Protein AF-A0A926CJ93-F1 (afdb_monomer)

Foldseek 3Di:
DDDDDDDPDDCPVCQVVVVVVCCVVCVPDPDDRDDPVVVVVVLVVVVVVVVVVVVVVVVVVLVVVLVVLLVVLLVVCVVCLVVVLVCVVVPDDLVVVLVVSVVVVPVVLVVCLVCVLVVLLVVLVVCVVVPVPDPSDDVVVSVVVVVVSVVSNVVSSVVSSVVSVPPDSVVVVPPD

pLDDT: mean 77.68, std 11.33, range [43.81, 96.12]

Radius of gyration: 29.38 Å; Cα contacts (8 Å, |Δi|>4): 56; chains: 1; bounding box: 58×29×88 Å

Sequence (176 aa):
VSVLVRTSSPPEGLVGSVATTVKTLAPDTFAEVQLLKNGFRRKLENAQKGALAISVSGSIAHLLACLGIVGVVAYAVSQRTKEIGIRMALGAQSSDVLSVVLRQFSIPVIAGLLVGVGGAASLSQLLRGQLYGISNFDPTTYIAAIALFIVTVILAALLPARRALRIDPLRALRYE

Structure (mmCIF, N/CA/C/O backbone):
data_AF-A0A926CJ93-F1
#
_entry.id   AF-A0A926CJ93-F1
#
loop_
_atom_site.group_PDB
_atom_site.id
_atom_site.type_symbol
_atom_site.label_atom_id
_atom_site.label_alt_id
_atom_site.label_comp_id
_atom_site.label_asym_id
_atom_site.label_entity_id
_atom_site.label_seq_id
_atom_site.pdbx_PDB_ins_code
_atom_site.Cartn_x
_atom_site.Cartn_y
_atom_site.Cartn_z
_atom_site.occupancy
_atom_site.B_iso_or_equiv
_atom_site.auth_seq_id
_atom_site.auth_comp_id
_atom_site.auth_asym_id
_atom_site.auth_atom_id
_atom_site.pdbx_PDB_model_num
ATOM 1 N N . VAL A 1 1 ? 15.287 11.083 -37.326 1.00 63.19 1 VAL A N 1
ATOM 2 C CA . VAL A 1 1 ? 15.125 9.865 -38.156 1.00 63.19 1 VAL A CA 1
ATOM 3 C C . VAL A 1 1 ? 15.928 8.753 -37.508 1.00 63.19 1 VAL A C 1
ATOM 5 O O . VAL A 1 1 ? 17.089 8.985 -37.204 1.00 63.19 1 VAL A O 1
ATOM 8 N N . SER A 1 2 ? 15.326 7.598 -37.227 1.00 69.75 2 SER A N 1
ATOM 9 C CA . SER A 1 2 ? 16.037 6.435 -36.681 1.00 69.75 2 SER A CA 1
ATOM 10 C C . SER A 1 2 ? 16.261 5.408 -37.786 1.00 69.75 2 SER A C 1
ATOM 12 O O . SER A 1 2 ? 15.291 4.934 -38.374 1.00 69.75 2 SER A O 1
ATOM 14 N N . VAL A 1 3 ? 17.516 5.054 -38.054 1.00 75.88 3 VAL A N 1
ATOM 15 C CA . VAL A 1 3 ? 17.881 4.029 -39.040 1.00 75.88 3 VAL A CA 1
ATOM 16 C C . VAL A 1 3 ? 18.411 2.813 -38.286 1.00 75.88 3 VAL A C 1
ATOM 18 O O . VAL A 1 3 ? 19.364 2.931 -37.518 1.00 75.88 3 VAL A O 1
ATOM 21 N N . LEU A 1 4 ? 17.782 1.649 -38.472 1.00 81.25 4 LEU A N 1
ATOM 22 C CA . LEU A 1 4 ? 18.291 0.382 -37.944 1.00 81.25 4 LEU A CA 1
ATOM 23 C C . LEU A 1 4 ? 19.162 -0.296 -39.001 1.00 81.25 4 LEU A C 1
ATOM 25 O O . LEU A 1 4 ? 18.708 -0.539 -40.116 1.00 81.25 4 LEU A O 1
ATOM 29 N N . VAL A 1 5 ? 20.388 -0.655 -38.625 1.00 79.25 5 VAL A N 1
ATOM 30 C CA . VAL A 1 5 ? 21.323 -1.390 -39.486 1.00 79.25 5 VAL A CA 1
ATOM 31 C C . VAL A 1 5 ? 21.579 -2.762 -38.869 1.00 79.25 5 VAL A C 1
ATOM 33 O O . VAL A 1 5 ? 21.977 -2.862 -37.708 1.00 79.25 5 VAL A O 1
ATOM 36 N N . ARG A 1 6 ? 21.327 -3.829 -39.633 1.00 81.19 6 ARG A N 1
ATOM 37 C CA . ARG A 1 6 ? 21.594 -5.215 -39.224 1.00 81.19 6 ARG A CA 1
ATOM 38 C C . ARG A 1 6 ? 22.935 -5.659 -39.799 1.00 81.19 6 ARG A C 1
ATOM 40 O O . ARG A 1 6 ? 23.147 -5.533 -40.999 1.00 81.19 6 ARG A O 1
ATOM 47 N N . THR A 1 7 ? 23.812 -6.203 -38.961 1.00 81.12 7 THR A N 1
ATOM 48 C CA . THR A 1 7 ? 25.138 -6.688 -39.370 1.00 81.12 7 THR A CA 1
ATOM 49 C C . THR A 1 7 ? 25.244 -8.194 -39.138 1.00 81.12 7 THR A C 1
ATOM 51 O O . THR A 1 7 ? 24.679 -8.721 -38.180 1.00 81.12 7 THR A O 1
ATOM 54 N N . SER A 1 8 ? 25.954 -8.895 -40.020 1.00 75.38 8 SER A N 1
ATOM 55 C CA . SER A 1 8 ? 26.309 -10.316 -39.869 1.00 75.38 8 SER A CA 1
ATOM 56 C C . SER A 1 8 ? 27.577 -10.527 -39.027 1.00 75.38 8 SER A C 1
ATOM 58 O O . SER A 1 8 ? 27.796 -11.623 -38.522 1.00 75.38 8 SER A O 1
ATOM 60 N N . SER A 1 9 ? 28.386 -9.478 -38.849 1.00 74.88 9 SER A N 1
ATOM 61 C CA . SER A 1 9 ? 29.645 -9.475 -38.086 1.00 74.88 9 SER A CA 1
ATOM 62 C C . SER A 1 9 ? 29.482 -8.789 -36.718 1.00 74.88 9 SER A C 1
ATOM 64 O O . SER A 1 9 ? 28.517 -8.029 -36.547 1.00 74.88 9 SER A O 1
ATOM 66 N N . PRO A 1 10 ? 30.413 -8.999 -35.756 1.00 75.31 10 PRO A N 1
ATOM 67 C CA . PRO A 1 10 ? 30.352 -8.396 -34.427 1.00 75.31 10 PRO A CA 1
ATOM 68 C C . PRO A 1 10 ? 30.170 -6.868 -34.506 1.00 75.31 10 PRO A C 1
ATOM 70 O O . PRO A 1 10 ? 31.038 -6.168 -35.034 1.00 75.31 10 PRO A O 1
ATOM 73 N N . PRO A 1 11 ? 29.049 -6.327 -34.001 1.00 70.62 11 PRO A N 1
ATOM 74 C CA . PRO A 1 11 ? 28.686 -4.921 -34.187 1.00 70.62 11 PRO A CA 1
ATOM 75 C C . PRO A 1 11 ? 29.602 -3.944 -33.435 1.00 70.62 11 PRO A C 1
ATOM 77 O O . PRO A 1 11 ? 29.609 -2.755 -33.740 1.00 70.62 11 PRO A O 1
ATOM 80 N N . GLU A 1 12 ? 30.393 -4.432 -32.476 1.00 76.00 12 GLU A N 1
ATOM 81 C CA . GLU A 1 12 ? 31.296 -3.641 -31.629 1.00 76.00 12 GLU A CA 1
ATOM 82 C C . GLU A 1 12 ? 32.413 -2.955 -32.434 1.00 76.00 12 GLU A C 1
ATOM 84 O O . GLU A 1 12 ? 32.728 -1.798 -32.170 1.00 76.00 12 GLU A O 1
ATOM 89 N N . GLY A 1 13 ? 32.948 -3.618 -33.467 1.00 73.44 13 GLY A N 1
ATOM 90 C CA . GLY A 1 13 ? 33.971 -3.044 -34.354 1.00 73.44 13 GLY A CA 1
ATOM 91 C C . GLY A 1 13 ? 33.413 -2.151 -35.470 1.00 73.44 13 GLY A C 1
ATOM 92 O O . GLY A 1 13 ? 34.163 -1.429 -36.120 1.00 73.44 13 GLY A O 1
ATOM 93 N N . LEU A 1 14 ? 32.096 -2.178 -35.699 1.00 73.69 14 LEU A N 1
ATOM 94 C CA . LEU A 1 14 ? 31.451 -1.504 -36.832 1.00 73.69 14 LEU A CA 1
ATOM 95 C C . LEU A 1 14 ? 30.914 -0.109 -36.484 1.00 73.69 14 LEU A C 1
ATOM 97 O O . LEU A 1 14 ? 30.670 0.686 -37.389 1.00 73.69 14 LEU A O 1
ATOM 101 N N . VAL A 1 15 ? 30.787 0.228 -35.194 1.00 74.69 15 VAL A N 1
ATOM 102 C CA . VAL A 1 15 ? 30.289 1.540 -34.731 1.00 74.69 15 VAL A CA 1
ATOM 103 C C . VAL A 1 15 ? 31.110 2.692 -35.312 1.00 74.69 15 VAL A C 1
ATOM 105 O O . VAL A 1 15 ? 30.539 3.649 -35.831 1.00 74.69 15 VAL A O 1
ATOM 108 N N . GLY A 1 16 ? 32.443 2.586 -35.273 1.00 73.69 16 GLY A N 1
ATOM 109 C CA . GLY A 1 16 ? 33.342 3.626 -35.783 1.00 73.69 16 GLY A CA 1
ATOM 110 C C . GLY A 1 16 ? 33.258 3.807 -37.303 1.00 73.69 16 GLY A C 1
ATOM 111 O O . GLY A 1 16 ? 33.262 4.938 -37.786 1.00 73.69 16 GLY A O 1
ATOM 112 N N . SER A 1 17 ? 33.116 2.706 -38.051 1.00 72.88 17 SER A N 1
ATOM 113 C CA . SER A 1 17 ? 32.994 2.712 -39.518 1.00 72.88 17 SER A CA 1
ATOM 114 C C . SER A 1 17 ? 31.635 3.253 -39.988 1.00 72.88 17 SER A C 1
ATOM 116 O O . SER A 1 17 ? 31.556 4.034 -40.938 1.00 72.88 17 SER A O 1
ATOM 118 N N . VAL A 1 18 ? 30.556 2.925 -39.272 1.00 76.94 18 VAL A N 1
ATOM 119 C CA . VAL A 1 18 ? 29.225 3.485 -39.543 1.00 76.94 18 VAL A CA 1
ATOM 120 C C . VAL A 1 18 ? 29.188 4.976 -39.200 1.00 76.94 18 VAL A C 1
ATOM 122 O O . VAL A 1 18 ? 28.704 5.766 -40.004 1.00 76.94 18 VAL A O 1
ATOM 125 N N . ALA A 1 19 ? 29.753 5.391 -38.060 1.00 76.56 19 ALA A N 1
ATOM 126 C CA . ALA A 1 19 ? 29.793 6.801 -37.661 1.00 76.56 19 ALA A CA 1
ATOM 127 C C . ALA A 1 19 ? 30.568 7.677 -38.660 1.00 76.56 19 ALA A C 1
ATOM 129 O O . ALA A 1 19 ? 30.133 8.781 -38.983 1.00 76.56 19 ALA A O 1
ATOM 130 N N . THR A 1 20 ? 31.685 7.173 -39.195 1.00 75.75 20 THR A N 1
ATOM 131 C CA . THR A 1 20 ? 32.454 7.873 -40.238 1.00 75.75 20 THR A CA 1
ATOM 132 C C . THR A 1 20 ? 31.689 7.966 -41.556 1.00 75.75 20 THR A C 1
ATOM 134 O O . THR A 1 20 ? 31.649 9.043 -42.140 1.00 75.75 20 THR A O 1
ATOM 137 N N . THR A 1 21 ? 31.010 6.896 -41.979 1.00 77.25 21 THR A N 1
ATOM 138 C CA . THR A 1 21 ? 30.187 6.890 -43.207 1.00 77.25 21 THR A CA 1
ATOM 139 C C . THR A 1 21 ? 28.978 7.826 -43.107 1.00 77.25 21 THR A C 1
ATOM 141 O O . THR A 1 21 ? 28.605 8.487 -44.072 1.00 77.25 21 THR A O 1
ATOM 144 N N . VAL A 1 22 ? 28.355 7.930 -41.931 1.00 77.44 22 VAL A N 1
ATOM 145 C CA . VAL A 1 22 ? 27.248 8.876 -41.727 1.00 77.44 22 VAL A CA 1
ATOM 146 C C . VAL A 1 22 ? 27.756 10.317 -41.733 1.00 77.44 22 VAL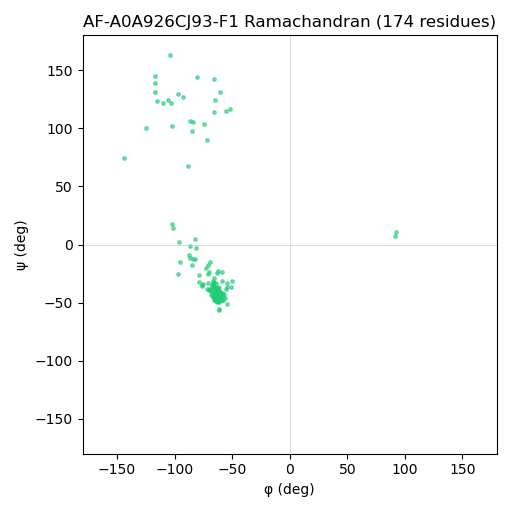 A C 1
ATOM 148 O O . VAL A 1 22 ? 27.112 11.185 -42.314 1.00 77.44 22 VAL A O 1
ATOM 151 N N . LYS A 1 23 ? 28.936 10.574 -41.157 1.00 77.06 23 LYS A N 1
ATOM 152 C CA . LYS A 1 23 ? 29.548 11.909 -41.152 1.00 77.06 23 LYS A CA 1
ATOM 153 C C . LYS A 1 23 ? 29.957 12.381 -42.552 1.00 77.06 23 LYS A C 1
ATOM 155 O O . LYS A 1 23 ? 29.909 13.579 -42.811 1.00 77.06 23 LYS A O 1
ATOM 160 N N . THR A 1 24 ? 30.336 11.471 -43.453 1.00 78.25 24 THR A N 1
ATOM 161 C CA . THR A 1 24 ? 30.633 11.816 -44.854 1.00 78.25 24 THR A CA 1
ATOM 162 C C . THR A 1 24 ? 29.374 12.066 -45.681 1.00 78.25 24 THR A C 1
ATOM 164 O O . THR A 1 24 ? 29.393 12.946 -46.535 1.00 78.25 24 THR A O 1
ATOM 167 N N . LEU A 1 25 ? 28.276 11.343 -45.425 1.00 78.50 25 LEU A N 1
ATOM 168 C CA . LEU A 1 25 ? 26.999 11.558 -46.120 1.00 78.50 25 LEU A CA 1
ATOM 169 C C . LEU A 1 25 ? 26.205 12.766 -45.593 1.00 78.50 25 LEU A C 1
ATOM 171 O O . LEU A 1 25 ? 25.475 13.387 -46.360 1.00 78.50 25 LEU A O 1
ATOM 175 N N . ALA A 1 26 ? 26.305 13.077 -44.298 1.00 74.56 26 ALA A N 1
ATOM 176 C CA . ALA A 1 26 ? 25.509 14.115 -43.642 1.00 74.56 26 ALA A CA 1
ATOM 177 C C . ALA A 1 26 ? 26.321 14.862 -42.559 1.00 74.56 26 ALA A C 1
ATOM 179 O O . ALA A 1 26 ? 26.097 14.657 -41.362 1.00 74.56 26 ALA A O 1
ATOM 180 N N . PRO A 1 27 ? 27.260 15.742 -42.954 1.00 73.81 27 PRO A N 1
ATOM 181 C CA . PRO A 1 27 ? 28.165 16.427 -42.026 1.00 73.81 27 PRO A CA 1
ATOM 182 C C . PRO A 1 27 ? 27.465 17.353 -41.014 1.00 73.81 27 PRO A C 1
ATOM 184 O O . PRO A 1 27 ? 27.996 17.543 -39.923 1.00 73.81 27 PRO A O 1
ATOM 187 N N . ASP A 1 28 ? 26.267 17.859 -41.327 1.00 74.94 28 ASP A N 1
ATOM 188 C CA . ASP A 1 28 ? 25.463 18.714 -40.432 1.00 74.94 28 ASP A CA 1
ATOM 189 C C . ASP A 1 28 ? 24.645 17.938 -39.381 1.00 74.94 28 ASP A C 1
ATOM 191 O O . ASP A 1 28 ? 23.961 18.534 -38.549 1.00 74.94 28 ASP A O 1
ATOM 195 N N . THR A 1 29 ? 24.675 16.600 -39.394 1.00 71.69 29 THR A N 1
ATOM 196 C CA . THR A 1 29 ? 23.846 15.786 -38.491 1.00 71.69 29 THR A CA 1
ATOM 197 C C . THR A 1 29 ? 24.675 15.163 -37.370 1.00 71.69 29 THR A C 1
ATOM 199 O O . THR A 1 29 ? 25.601 14.389 -37.612 1.00 71.69 29 THR A O 1
ATOM 202 N N . PHE A 1 30 ? 24.289 15.418 -36.117 1.00 69.81 30 PHE A N 1
ATOM 203 C CA . PHE A 1 30 ? 24.827 14.705 -34.956 1.00 69.81 30 PHE A CA 1
ATOM 204 C C . PHE A 1 30 ? 24.287 13.268 -34.928 1.00 69.81 30 PHE A C 1
ATOM 206 O O . PHE A 1 30 ? 23.219 12.989 -34.384 1.00 69.81 30 PHE A O 1
ATOM 213 N N . ALA A 1 31 ? 25.011 12.350 -35.567 1.00 66.06 31 ALA A N 1
ATOM 214 C CA . ALA A 1 31 ? 24.648 10.941 -35.614 1.00 66.06 31 ALA A CA 1
ATOM 215 C C . ALA A 1 31 ? 25.134 10.200 -34.362 1.00 66.06 31 ALA A C 1
ATOM 217 O O . ALA A 1 31 ? 26.316 9.890 -34.215 1.00 66.06 31 ALA A O 1
ATOM 218 N N . GLU A 1 32 ? 24.205 9.879 -33.465 1.00 70.06 32 GLU A N 1
ATOM 219 C CA . GLU A 1 32 ? 24.485 9.030 -32.312 1.00 70.06 32 GLU A CA 1
ATOM 220 C C . GLU A 1 32 ? 24.357 7.549 -32.704 1.00 70.06 32 GLU A C 1
ATOM 222 O O . GLU A 1 32 ? 23.263 6.984 -32.774 1.00 70.06 32 GLU A O 1
ATOM 227 N N . VAL A 1 33 ? 25.489 6.905 -32.998 1.00 72.88 33 VAL A N 1
ATOM 228 C CA . VAL A 1 33 ? 25.525 5.478 -33.345 1.00 72.88 33 VAL A CA 1
ATOM 229 C C . VAL A 1 33 ? 25.629 4.657 -32.064 1.00 72.88 33 VAL A C 1
ATOM 231 O O . VAL A 1 33 ? 26.684 4.590 -31.435 1.00 72.88 33 VAL A O 1
ATOM 234 N N . 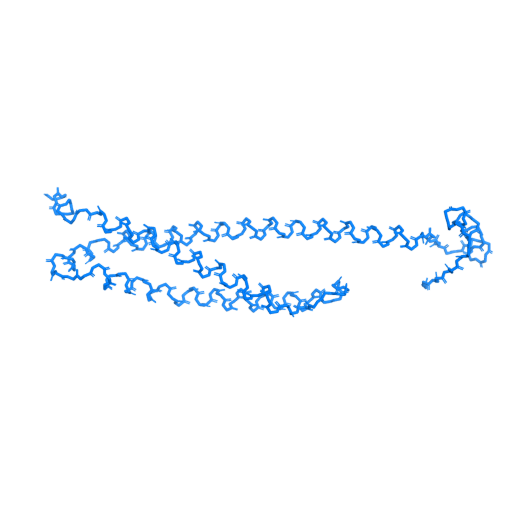GLN A 1 34 ? 24.536 4.004 -31.670 1.00 73.25 34 GLN A N 1
ATOM 235 C CA . GLN A 1 34 ? 24.527 3.089 -30.529 1.00 73.25 34 GLN A CA 1
ATOM 236 C C . GLN A 1 34 ? 24.199 1.662 -30.956 1.00 73.25 34 GLN A C 1
ATOM 238 O O . GLN A 1 34 ? 23.276 1.423 -31.735 1.00 73.25 34 GLN A O 1
ATOM 243 N N . LEU A 1 35 ? 24.900 0.687 -30.369 1.00 79.50 35 LEU A N 1
ATOM 244 C CA . LEU A 1 35 ? 24.471 -0.704 -30.461 1.00 79.50 35 LEU A CA 1
ATOM 245 C C . LEU A 1 35 ? 23.085 -0.848 -29.836 1.00 79.50 35 LEU A C 1
ATOM 247 O O . LEU A 1 35 ? 22.878 -0.473 -28.678 1.00 79.50 35 LEU A O 1
ATOM 251 N N . LEU A 1 36 ? 22.176 -1.503 -30.560 1.00 77.44 36 LEU A N 1
ATOM 252 C CA . LEU A 1 36 ? 20.830 -1.797 -30.066 1.00 77.44 36 LEU A CA 1
ATOM 253 C C . LEU A 1 36 ? 20.873 -2.536 -28.715 1.00 77.44 36 LEU A C 1
ATOM 255 O O . LEU A 1 36 ? 20.090 -2.236 -27.819 1.00 77.44 36 LEU A O 1
ATOM 259 N N . LYS A 1 37 ? 21.861 -3.429 -28.532 1.00 77.06 37 LYS A N 1
ATOM 260 C CA . LYS A 1 37 ? 22.139 -4.147 -27.274 1.00 77.06 37 LYS A CA 1
ATOM 261 C C . LYS A 1 37 ? 22.427 -3.198 -26.102 1.00 77.06 37 LYS A C 1
ATOM 263 O O . LYS A 1 37 ? 21.907 -3.412 -25.012 1.00 77.06 37 LYS A O 1
ATOM 268 N N . ASN A 1 38 ? 23.201 -2.132 -26.321 1.00 74.31 38 ASN A N 1
ATOM 269 C CA . ASN A 1 38 ? 23.555 -1.160 -25.279 1.00 74.31 38 ASN A CA 1
ATOM 270 C C . ASN A 1 38 ? 22.396 -0.205 -24.968 1.00 74.31 38 ASN A C 1
ATOM 272 O O . ASN A 1 38 ? 22.214 0.169 -23.810 1.00 74.31 38 ASN A O 1
ATOM 276 N N . GLY A 1 39 ? 21.606 0.171 -25.978 1.00 71.38 39 GLY A N 1
ATOM 277 C CA . GLY A 1 39 ? 20.387 0.962 -25.788 1.00 71.38 39 GLY A CA 1
ATOM 278 C C . GLY A 1 39 ? 19.309 0.180 -25.032 1.00 71.38 39 GLY A C 1
ATOM 279 O O . GLY A 1 39 ? 18.717 0.692 -24.085 1.00 71.38 39 GLY A O 1
ATOM 280 N N . PHE A 1 40 ? 19.104 -1.091 -25.390 1.00 74.56 40 PHE A N 1
ATOM 281 C CA . PHE A 1 40 ? 18.156 -1.977 -24.714 1.00 74.56 40 PHE A CA 1
ATOM 282 C C . PHE A 1 40 ? 18.576 -2.271 -23.270 1.00 74.56 40 PHE A C 1
ATOM 284 O O . PHE A 1 40 ? 17.766 -2.137 -22.356 1.00 74.56 40 PHE A O 1
ATOM 291 N N . ARG A 1 41 ? 19.860 -2.576 -23.039 1.00 76.25 41 ARG A N 1
ATOM 292 C CA . ARG A 1 41 ? 20.400 -2.811 -21.694 1.00 76.25 41 ARG A CA 1
ATOM 293 C C . ARG A 1 41 ? 20.273 -1.582 -20.789 1.00 76.25 41 ARG A C 1
ATOM 295 O O . ARG A 1 41 ? 19.807 -1.726 -19.667 1.00 76.25 41 ARG A O 1
ATOM 302 N N . ARG A 1 42 ? 20.575 -0.373 -21.284 1.00 75.94 42 ARG A N 1
ATOM 303 C CA . ARG A 1 42 ? 20.360 0.878 -20.527 1.00 75.94 42 ARG A CA 1
ATOM 304 C C . ARG A 1 42 ? 18.890 1.116 -20.188 1.00 75.94 42 ARG A C 1
ATOM 306 O O . ARG A 1 42 ? 18.584 1.528 -19.073 1.00 75.94 42 ARG A O 1
ATOM 313 N N . LYS A 1 43 ? 17.973 0.835 -21.120 1.00 72.25 43 LYS A N 1
ATOM 314 C CA . LYS A 1 43 ? 16.530 0.923 -20.851 1.00 72.25 43 LYS A CA 1
ATOM 315 C C . LYS A 1 43 ? 16.088 -0.075 -19.779 1.00 72.25 43 LYS A C 1
ATOM 317 O O . LYS A 1 43 ? 15.343 0.319 -18.887 1.00 72.25 43 LYS A O 1
ATOM 322 N N . LEU A 1 44 ? 16.583 -1.315 -19.815 1.00 78.00 44 LEU A N 1
ATOM 323 C CA . LEU A 1 44 ? 16.308 -2.309 -18.771 1.00 78.00 44 LEU A CA 1
ATOM 324 C C . LEU A 1 44 ? 16.876 -1.901 -17.408 1.00 78.00 44 LEU A C 1
ATOM 326 O O . LEU A 1 44 ? 16.159 -1.962 -16.416 1.00 78.00 44 LEU A O 1
ATOM 330 N N . GLU A 1 45 ? 18.133 -1.457 -17.353 1.00 78.50 45 GLU A N 1
ATOM 331 C CA . GLU A 1 45 ? 18.781 -1.030 -16.106 1.00 78.50 45 GLU A CA 1
ATOM 332 C C . GLU A 1 45 ? 18.050 0.173 -15.481 1.00 78.50 45 GLU A C 1
ATOM 334 O O . GLU A 1 45 ? 17.820 0.204 -14.272 1.00 78.50 45 GLU A O 1
ATOM 339 N N . ASN A 1 46 ? 17.619 1.142 -16.295 1.00 79.88 46 ASN A N 1
ATOM 340 C CA . ASN A 1 46 ? 16.831 2.282 -15.822 1.00 79.88 46 ASN A CA 1
ATOM 341 C C . ASN A 1 46 ? 15.433 1.862 -15.348 1.00 79.88 46 ASN A C 1
ATOM 343 O O . ASN A 1 46 ? 14.980 2.336 -14.307 1.00 79.88 46 ASN A O 1
ATOM 347 N N . ALA A 1 47 ? 14.769 0.951 -16.066 1.00 79.69 47 ALA A N 1
ATOM 348 C CA . ALA A 1 47 ? 13.471 0.416 -15.662 1.00 79.69 47 ALA A CA 1
ATOM 349 C C . ALA A 1 47 ? 13.560 -0.355 -14.334 1.00 79.69 47 ALA A C 1
ATOM 351 O O . ALA A 1 47 ? 12.725 -0.153 -13.459 1.00 79.69 47 ALA A O 1
ATOM 352 N N . GLN A 1 48 ? 14.600 -1.172 -14.140 1.00 83.50 48 GLN A N 1
ATOM 353 C CA . GLN A 1 48 ? 14.846 -1.890 -12.884 1.00 83.50 48 GLN A CA 1
ATOM 354 C C . GLN A 1 48 ? 15.098 -0.935 -11.712 1.00 83.50 48 GLN A C 1
ATOM 356 O O . GLN A 1 48 ? 14.512 -1.107 -10.644 1.00 83.50 48 GLN A O 1
ATOM 361 N N . LYS A 1 49 ? 15.924 0.101 -11.908 1.00 85.00 49 LYS A N 1
ATOM 362 C CA . LYS A 1 49 ? 16.164 1.133 -10.884 1.00 85.00 49 LYS A CA 1
ATOM 363 C C . LYS A 1 49 ? 14.885 1.892 -10.534 1.00 85.00 49 LYS A C 1
ATOM 365 O O . LYS A 1 49 ? 14.611 2.107 -9.356 1.00 85.00 49 LYS A O 1
ATOM 370 N N . GLY A 1 50 ? 14.090 2.257 -11.541 1.00 85.88 50 GLY A N 1
ATOM 371 C CA . GLY A 1 50 ? 12.793 2.906 -11.346 1.00 85.88 50 GLY A CA 1
ATOM 372 C C . GLY A 1 50 ? 11.813 2.019 -10.577 1.00 85.88 50 GLY A C 1
ATOM 373 O O . GLY A 1 50 ? 11.215 2.467 -9.602 1.00 85.88 50 GLY A O 1
ATOM 374 N N . ALA A 1 51 ? 11.709 0.743 -10.954 1.00 85.75 51 ALA A N 1
ATOM 375 C CA . ALA A 1 51 ? 10.867 -0.232 -10.267 1.00 85.75 51 ALA A CA 1
ATOM 376 C C . ALA A 1 51 ? 11.282 -0.419 -8.799 1.00 85.75 51 ALA A C 1
ATOM 378 O O . ALA A 1 51 ? 10.419 -0.447 -7.923 1.00 85.75 51 ALA A O 1
ATOM 379 N N . LEU A 1 52 ? 12.587 -0.484 -8.512 1.00 91.06 52 LEU A N 1
ATOM 380 C CA . LEU A 1 52 ? 13.104 -0.570 -7.145 1.00 91.06 52 LEU A CA 1
ATOM 381 C C . LEU A 1 52 ? 12.718 0.668 -6.322 1.00 91.06 52 LEU A C 1
ATOM 383 O O . LEU A 1 52 ? 12.201 0.528 -5.217 1.00 91.06 52 LEU A O 1
ATOM 387 N N . ALA A 1 53 ? 12.927 1.870 -6.868 1.00 91.75 53 ALA A N 1
ATOM 388 C CA . ALA A 1 53 ? 12.595 3.119 -6.185 1.00 91.75 53 ALA A CA 1
ATOM 389 C C . ALA A 1 53 ? 11.096 3.201 -5.854 1.00 91.75 53 ALA A C 1
ATOM 391 O O . ALA A 1 53 ? 10.733 3.453 -4.707 1.00 91.75 53 ALA A O 1
ATOM 392 N N . ILE A 1 54 ? 10.229 2.899 -6.828 1.00 89.88 54 ILE A N 1
ATOM 393 C CA . ILE A 1 54 ? 8.771 2.879 -6.637 1.00 89.88 54 ILE A CA 1
ATOM 394 C C . ILE A 1 54 ? 8.370 1.820 -5.602 1.00 89.88 54 ILE A C 1
ATOM 396 O O . ILE A 1 54 ? 7.535 2.096 -4.743 1.00 89.88 54 ILE A O 1
ATOM 400 N N . SER A 1 55 ? 8.986 0.635 -5.634 1.00 90.50 55 SER A N 1
ATOM 401 C CA . SER A 1 55 ? 8.700 -0.448 -4.681 1.00 90.50 55 SER A CA 1
ATOM 402 C C . SER A 1 55 ? 9.067 -0.065 -3.247 1.00 90.50 55 SER A C 1
ATOM 404 O O . SER A 1 55 ? 8.284 -0.297 -2.323 1.00 90.50 55 SER A O 1
ATOM 406 N N . VAL A 1 56 ? 10.231 0.561 -3.046 1.00 95.81 56 VAL A N 1
ATOM 407 C CA . VAL A 1 56 ? 10.665 1.044 -1.727 1.00 95.81 56 VAL A CA 1
ATOM 408 C C . VAL A 1 56 ? 9.752 2.168 -1.241 1.00 95.81 56 VAL A C 1
ATOM 410 O O . VAL A 1 56 ? 9.262 2.105 -0.115 1.00 95.81 56 VAL A O 1
ATOM 413 N N . SER A 1 57 ? 9.454 3.160 -2.084 1.00 95.25 57 SER A N 1
ATOM 414 C CA . SER A 1 57 ? 8.544 4.255 -1.728 1.00 95.25 57 SER A CA 1
ATOM 415 C C . SER A 1 57 ? 7.139 3.756 -1.396 1.00 95.25 57 SER A C 1
ATOM 417 O O . SER A 1 57 ? 6.570 4.176 -0.392 1.00 95.25 57 SER A O 1
ATOM 419 N N . GLY A 1 58 ? 6.598 2.826 -2.187 1.00 92.19 58 GLY A N 1
ATOM 420 C CA . GLY A 1 58 ? 5.308 2.191 -1.923 1.00 92.19 58 GLY A CA 1
ATOM 421 C C . GLY A 1 58 ? 5.304 1.416 -0.606 1.00 92.19 58 GLY A C 1
ATOM 422 O O . GLY A 1 58 ? 4.361 1.535 0.171 1.00 92.19 58 GLY A O 1
ATOM 423 N N . SER A 1 59 ? 6.390 0.703 -0.297 1.00 93.25 59 SER A N 1
ATOM 424 C CA . SER A 1 59 ? 6.534 -0.011 0.978 1.00 93.25 59 SER A CA 1
ATOM 425 C C . SER A 1 59 ? 6.560 0.948 2.171 1.00 93.25 59 SER A C 1
ATOM 427 O O . SER A 1 59 ? 5.869 0.720 3.161 1.00 93.25 59 SER A O 1
ATOM 429 N N . ILE A 1 60 ? 7.307 2.052 2.074 1.00 96.12 60 ILE A N 1
ATOM 430 C CA . ILE A 1 60 ? 7.353 3.089 3.117 1.00 96.12 60 ILE A CA 1
ATOM 431 C C . ILE A 1 60 ? 5.976 3.740 3.286 1.00 96.12 60 ILE A C 1
ATOM 433 O O . ILE A 1 60 ? 5.503 3.885 4.411 1.00 96.12 60 ILE A O 1
ATOM 437 N N . ALA A 1 61 ? 5.311 4.095 2.185 1.00 93.56 61 ALA A N 1
ATOM 438 C CA . ALA A 1 61 ? 3.967 4.665 2.215 1.00 93.56 61 ALA A CA 1
ATOM 439 C C . ALA A 1 61 ? 2.963 3.707 2.876 1.00 93.56 61 ALA A C 1
ATOM 441 O O . ALA A 1 61 ? 2.162 4.135 3.706 1.00 93.56 61 ALA A O 1
ATOM 442 N N . HIS A 1 62 ? 3.051 2.407 2.577 1.00 91.25 62 HIS A N 1
ATOM 443 C CA . HIS A 1 62 ? 2.220 1.380 3.206 1.00 91.25 62 HIS A CA 1
ATOM 444 C C . HIS A 1 62 ? 2.488 1.278 4.710 1.00 91.25 62 HIS A C 1
ATOM 446 O O . HIS A 1 62 ? 1.547 1.284 5.496 1.00 91.25 62 HIS A O 1
ATOM 452 N N . LEU A 1 63 ? 3.755 1.271 5.136 1.00 92.19 63 LEU A N 1
ATOM 453 C CA . LEU A 1 63 ? 4.122 1.276 6.558 1.00 92.19 63 LEU A CA 1
ATOM 454 C C . LEU A 1 63 ? 3.599 2.518 7.291 1.00 92.19 63 LEU A C 1
ATOM 456 O O . LEU A 1 63 ? 3.078 2.405 8.402 1.00 92.19 63 LEU A O 1
ATOM 460 N N . LEU A 1 64 ? 3.696 3.698 6.675 1.00 93.12 64 LEU A N 1
ATOM 461 C CA . LEU A 1 64 ? 3.139 4.929 7.236 1.00 93.12 64 LEU A CA 1
ATOM 462 C C . LEU A 1 64 ? 1.615 4.861 7.342 1.00 93.12 64 LEU A C 1
ATOM 464 O O . LEU A 1 64 ? 1.059 5.270 8.361 1.00 93.12 64 LEU A O 1
ATOM 468 N N . ALA A 1 65 ? 0.941 4.286 6.343 1.00 89.69 65 ALA A N 1
ATOM 469 C CA . ALA A 1 65 ? -0.491 4.030 6.412 1.00 89.69 65 ALA A CA 1
ATOM 470 C C . ALA A 1 65 ? -0.833 3.080 7.574 1.00 89.69 65 ALA A C 1
ATOM 472 O O . ALA A 1 65 ? -1.745 3.383 8.342 1.00 89.69 65 ALA A O 1
ATOM 473 N N . CYS A 1 66 ? -0.072 1.994 7.779 1.00 87.88 66 CYS A N 1
ATOM 474 C CA . CYS A 1 66 ? -0.240 1.098 8.932 1.00 87.88 66 CYS A CA 1
ATOM 475 C C . CYS A 1 66 ? -0.175 1.871 10.255 1.00 87.88 66 CYS A C 1
ATOM 477 O O . CYS A 1 66 ? -1.063 1.744 11.099 1.00 87.88 66 CYS A O 1
ATOM 479 N N . LEU A 1 67 ? 0.875 2.678 10.436 1.00 89.56 67 LEU A N 1
ATOM 480 C CA . LEU A 1 67 ? 1.094 3.456 11.655 1.00 89.56 67 LEU A CA 1
ATOM 481 C C . LEU A 1 67 ? -0.025 4.479 11.878 1.00 89.56 67 LEU A C 1
ATOM 483 O O . LEU A 1 67 ? -0.531 4.600 12.994 1.00 89.56 67 LEU A O 1
ATOM 487 N N . GLY A 1 68 ? -0.453 5.162 10.814 1.00 88.44 68 GLY A N 1
ATOM 488 C CA . GLY A 1 68 ? -1.569 6.102 10.852 1.00 88.44 68 GLY A CA 1
ATOM 489 C C . GLY A 1 68 ? -2.878 5.433 11.266 1.00 88.44 68 GLY A C 1
ATOM 490 O O . GLY A 1 68 ? -3.554 5.925 12.167 1.00 88.44 68 GLY A O 1
ATOM 491 N N . ILE A 1 69 ? -3.209 4.276 10.681 1.00 85.81 69 ILE A N 1
ATOM 492 C CA . ILE A 1 69 ? -4.422 3.520 11.030 1.00 85.81 69 ILE A CA 1
ATOM 493 C C . ILE A 1 69 ? -4.367 3.073 12.494 1.00 85.81 69 ILE A C 1
ATOM 495 O O . ILE A 1 69 ? -5.328 3.293 13.229 1.00 85.81 69 ILE A O 1
ATOM 499 N N . VAL A 1 70 ? -3.245 2.507 12.955 1.00 83.62 70 VAL A N 1
ATOM 500 C CA . VAL A 1 70 ? -3.086 2.113 14.367 1.00 83.62 70 VAL A CA 1
ATOM 501 C C . VAL A 1 70 ? -3.269 3.316 15.294 1.00 83.62 70 VAL A C 1
ATOM 503 O O . VAL A 1 70 ? -3.976 3.201 16.294 1.00 83.62 70 VAL A O 1
ATOM 506 N N . GLY A 1 71 ? -2.676 4.466 14.964 1.00 83.69 71 GLY A N 1
ATOM 507 C CA . GLY A 1 71 ? -2.792 5.694 15.751 1.00 83.69 71 GLY A CA 1
ATOM 508 C C . GLY A 1 71 ? -4.225 6.222 15.826 1.00 83.69 71 GLY A C 1
ATOM 509 O O . GLY A 1 71 ? -4.730 6.467 16.920 1.00 83.69 71 GLY A O 1
ATOM 510 N N . VAL A 1 72 ? -4.905 6.336 14.681 1.00 84.31 72 VAL A N 1
ATOM 511 C CA . VAL A 1 72 ? -6.292 6.823 14.599 1.00 84.31 72 VAL A CA 1
ATOM 512 C C . VAL A 1 72 ? -7.251 5.886 15.335 1.00 84.31 72 VAL A C 1
ATOM 514 O O . VAL A 1 72 ? -8.085 6.350 16.114 1.00 84.31 72 VAL A O 1
ATOM 517 N N . VAL A 1 73 ? -7.114 4.568 15.150 1.00 79.62 73 VAL A N 1
ATOM 518 C CA . VAL A 1 73 ? -7.963 3.588 15.841 1.00 79.62 73 VAL A CA 1
ATOM 519 C C . VAL A 1 73 ? -7.684 3.596 17.344 1.00 79.62 73 VAL A C 1
ATOM 521 O O . VAL A 1 73 ? -8.625 3.635 18.135 1.00 79.62 73 VAL A O 1
ATOM 524 N N . ALA A 1 74 ? -6.415 3.613 17.767 1.00 78.06 74 ALA A N 1
ATOM 525 C CA . ALA A 1 74 ? -6.060 3.674 19.185 1.00 78.06 74 ALA A CA 1
ATOM 526 C C . ALA A 1 74 ? -6.583 4.950 19.858 1.00 78.06 74 ALA A C 1
ATOM 528 O O . ALA A 1 74 ? -7.103 4.885 20.972 1.00 78.06 74 ALA A O 1
ATOM 529 N N . TYR A 1 75 ? -6.497 6.090 19.174 1.00 80.44 75 TYR A N 1
ATOM 530 C CA . TYR A 1 75 ? -7.018 7.359 19.667 1.00 80.44 75 TYR A CA 1
ATOM 531 C C . TYR A 1 75 ? -8.543 7.333 19.828 1.00 80.44 75 TYR A C 1
ATOM 533 O O . TYR A 1 75 ? -9.062 7.693 20.885 1.00 80.44 75 TYR A O 1
ATOM 541 N N . ALA A 1 76 ? -9.264 6.844 18.817 1.00 77.50 76 ALA A N 1
ATOM 542 C CA . ALA A 1 76 ? -10.721 6.748 18.861 1.00 77.50 76 ALA A CA 1
ATOM 543 C C . ALA A 1 76 ? -11.222 5.787 19.948 1.00 77.50 76 ALA A C 1
ATOM 545 O O . ALA A 1 76 ? -12.210 6.077 20.621 1.00 77.50 76 ALA A O 1
ATOM 546 N N . VAL A 1 77 ? -10.531 4.657 20.140 1.00 73.25 77 VAL A N 1
ATOM 547 C CA . VAL A 1 77 ? -10.826 3.713 21.225 1.00 73.25 77 VAL A CA 1
ATOM 548 C C . VAL A 1 77 ? -10.567 4.369 22.582 1.00 73.25 77 VAL A C 1
ATOM 550 O O . VAL A 1 77 ? -11.426 4.291 23.454 1.00 73.25 77 VAL A O 1
ATOM 553 N N . SER A 1 78 ? -9.442 5.079 22.738 1.00 74.19 78 SER A N 1
ATOM 554 C CA . SER A 1 78 ? -9.094 5.784 23.978 1.00 74.19 78 SER A CA 1
ATOM 555 C C . SER A 1 78 ? -10.160 6.809 24.381 1.00 74.19 78 SER A C 1
ATOM 557 O O . SER A 1 78 ? -10.644 6.763 25.514 1.00 74.19 78 SER A O 1
ATOM 559 N N . GLN A 1 79 ? -10.617 7.654 23.445 1.00 75.00 79 GLN A N 1
ATOM 560 C CA . GLN A 1 79 ? -11.691 8.624 23.706 1.00 75.00 79 GLN A CA 1
ATOM 561 C C . GLN A 1 79 ? -13.004 7.969 24.161 1.00 75.00 79 GLN A C 1
ATOM 563 O O . GLN A 1 79 ? -13.743 8.552 24.950 1.00 75.00 79 GLN A O 1
ATOM 568 N N . ARG A 1 80 ? -13.298 6.752 23.689 1.00 73.88 80 ARG A N 1
ATOM 569 C CA . ARG A 1 80 ? -14.546 6.036 23.993 1.00 73.88 80 ARG A CA 1
ATOM 570 C C . ARG A 1 80 ? -14.419 5.049 25.150 1.00 73.88 80 ARG A C 1
ATOM 572 O O . ARG A 1 80 ? -15.403 4.404 25.495 1.00 73.88 80 ARG A O 1
ATOM 579 N N . THR A 1 81 ? -13.256 4.952 25.798 1.00 71.88 81 THR A N 1
ATOM 580 C CA . THR A 1 81 ? -13.015 3.997 26.895 1.00 71.88 81 THR A CA 1
ATOM 581 C C . THR A 1 81 ? -14.041 4.135 28.025 1.00 71.88 81 THR A C 1
ATOM 583 O O . THR A 1 81 ? -14.493 3.120 28.545 1.00 71.88 81 THR A O 1
ATOM 586 N N . LYS A 1 82 ? -14.472 5.363 28.367 1.00 68.44 82 LYS A N 1
ATOM 587 C CA . LYS A 1 82 ? -15.525 5.596 29.377 1.00 68.44 82 LYS A CA 1
ATOM 588 C C . LYS A 1 82 ? -16.877 5.006 28.960 1.00 68.44 82 LYS A C 1
ATOM 590 O O . LYS A 1 82 ? -17.485 4.279 29.737 1.00 68.44 82 LYS A O 1
ATOM 595 N N . GLU A 1 83 ? -17.328 5.257 27.731 1.00 75.31 83 GLU A N 1
ATOM 596 C CA . GLU A 1 83 ? -18.585 4.697 27.204 1.00 75.31 83 GLU A CA 1
ATOM 597 C C . GLU A 1 83 ? -18.528 3.167 27.107 1.00 75.31 83 GLU A C 1
ATOM 599 O O . GLU A 1 83 ? -19.491 2.476 27.441 1.00 75.31 83 GLU A O 1
ATOM 604 N N . ILE A 1 84 ? -17.380 2.637 26.672 1.00 73.00 84 ILE A N 1
ATOM 605 C CA . ILE A 1 84 ? -17.113 1.200 26.576 1.00 73.00 84 ILE A CA 1
ATOM 606 C C . ILE A 1 84 ? -17.153 0.563 27.969 1.00 73.00 84 ILE A C 1
ATOM 608 O O . ILE A 1 84 ? -17.796 -0.467 28.140 1.00 73.00 84 ILE A O 1
ATOM 612 N N . GLY A 1 85 ? -16.532 1.195 28.969 1.00 70.50 85 GLY A N 1
ATOM 613 C CA . GLY A 1 85 ? -16.545 0.744 30.360 1.00 70.50 85 GLY A CA 1
ATOM 614 C C . GLY A 1 85 ? -17.953 0.702 30.957 1.00 70.50 85 GLY A C 1
ATOM 615 O O . GLY A 1 85 ? -18.317 -0.297 31.570 1.00 70.50 85 GLY A O 1
ATOM 616 N N . ILE A 1 86 ? -18.776 1.728 30.706 1.00 76.31 86 ILE A N 1
ATOM 617 C CA . ILE A 1 86 ? -20.179 1.759 31.153 1.00 76.31 86 ILE A CA 1
ATOM 618 C C . ILE A 1 86 ? -20.995 0.652 30.468 1.00 76.31 86 ILE A C 1
ATOM 620 O O . ILE A 1 86 ? -21.723 -0.074 31.139 1.00 76.31 86 ILE A O 1
ATOM 624 N N . ARG A 1 87 ? -20.852 0.463 29.147 1.00 78.50 87 ARG A N 1
ATOM 625 C CA . ARG A 1 87 ? -21.546 -0.620 28.421 1.00 78.50 87 ARG A CA 1
ATOM 626 C C . ARG A 1 87 ? -21.144 -2.004 28.925 1.00 78.50 87 ARG A C 1
ATOM 628 O O . ARG A 1 87 ? -22.012 -2.847 29.118 1.00 78.50 87 ARG A O 1
ATOM 635 N N . MET A 1 88 ? -19.852 -2.226 29.160 1.00 73.12 88 MET A N 1
ATOM 636 C CA . MET A 1 88 ? -19.342 -3.480 29.722 1.00 73.12 88 MET A CA 1
ATOM 637 C C . MET A 1 88 ? -19.875 -3.718 31.145 1.00 73.12 88 MET A C 1
ATOM 639 O O . MET A 1 88 ? -20.264 -4.838 31.461 1.00 73.12 88 MET A O 1
ATOM 643 N N . ALA A 1 89 ? -19.962 -2.677 31.984 1.00 76.25 89 ALA A N 1
ATOM 644 C CA . ALA A 1 89 ? -20.539 -2.769 33.331 1.00 76.25 89 ALA A CA 1
ATOM 645 C C . ALA A 1 89 ? -22.047 -3.087 33.319 1.00 76.25 89 ALA A C 1
ATOM 647 O O . ALA A 1 89 ? -22.545 -3.742 34.229 1.00 76.25 89 ALA A O 1
ATOM 648 N N . LEU A 1 90 ? -22.759 -2.677 32.264 1.00 78.75 90 LEU A N 1
ATOM 649 C CA . LEU A 1 90 ? -24.160 -3.034 32.013 1.00 78.75 90 LEU A CA 1
ATOM 650 C C . LEU A 1 90 ? -24.332 -4.419 31.350 1.00 78.75 90 LEU A C 1
ATOM 652 O O . LEU A 1 90 ? -25.453 -4.794 31.016 1.00 78.75 90 LEU A O 1
ATOM 656 N N . GLY A 1 91 ? -23.248 -5.185 31.162 1.00 77.31 91 GLY A N 1
ATOM 657 C CA . GLY A 1 91 ? -23.279 -6.556 30.640 1.00 77.31 91 GLY A CA 1
ATOM 658 C C . GLY A 1 91 ? -23.115 -6.691 29.123 1.00 77.31 91 GLY A C 1
ATOM 659 O O . GLY A 1 91 ? -23.330 -7.778 28.591 1.00 77.31 91 GLY A O 1
ATOM 660 N N . ALA A 1 92 ? -22.736 -5.625 28.407 1.00 75.88 92 ALA A N 1
ATOM 661 C CA . ALA A 1 92 ? -22.497 -5.707 26.966 1.00 75.88 92 ALA A CA 1
ATOM 662 C C . ALA A 1 92 ? -21.286 -6.595 26.642 1.00 75.88 92 ALA A C 1
ATOM 664 O O . ALA A 1 92 ? -20.260 -6.552 27.326 1.00 75.88 92 ALA A O 1
ATOM 665 N N . GLN A 1 93 ? -21.381 -7.368 25.559 1.00 73.06 93 GLN A N 1
ATOM 666 C CA . GLN A 1 93 ? -20.308 -8.257 25.140 1.00 73.06 93 GLN A CA 1
ATOM 667 C C . GLN A 1 93 ? -19.223 -7.474 24.384 1.00 73.06 93 GLN A C 1
ATOM 669 O O . GLN A 1 93 ? -19.486 -6.556 23.605 1.00 73.06 93 GLN A O 1
ATOM 674 N N . SER A 1 94 ? -17.967 -7.874 24.572 1.00 66.31 94 SER A N 1
ATOM 675 C CA . SER A 1 94 ? -16.780 -7.310 23.913 1.00 66.31 94 SER A CA 1
ATOM 676 C C . SER A 1 94 ? -16.894 -7.208 22.382 1.00 66.31 94 SER A C 1
ATOM 678 O O . SER A 1 94 ? -16.321 -6.310 21.761 1.00 66.31 94 SER A O 1
ATOM 680 N N . SER A 1 95 ? -17.640 -8.132 21.773 1.00 68.81 95 SER A N 1
ATOM 681 C CA . SER A 1 95 ? -17.936 -8.196 20.340 1.00 68.81 95 SER A CA 1
ATOM 682 C C . SER A 1 95 ? -18.825 -7.051 19.852 1.00 68.81 95 SER A C 1
ATOM 684 O O . SER A 1 95 ? -18.608 -6.552 18.747 1.00 68.81 95 SER A O 1
ATOM 686 N N . ASP A 1 96 ? -19.774 -6.591 20.668 1.00 70.44 96 ASP A N 1
ATOM 687 C CA . ASP A 1 96 ? -20.714 -5.528 20.290 1.00 70.44 96 ASP A CA 1
ATOM 688 C C . ASP A 1 96 ? -19.998 -4.183 20.197 1.00 70.44 96 ASP A C 1
ATOM 690 O O . ASP A 1 96 ? -20.201 -3.402 19.265 1.00 70.44 96 ASP A O 1
ATOM 694 N N . VAL A 1 97 ? -19.075 -3.943 21.128 1.00 69.25 97 VAL A N 1
ATOM 695 C CA . VAL A 1 97 ? -18.205 -2.766 21.114 1.00 69.25 97 VAL A CA 1
ATOM 696 C C . VAL A 1 97 ? -17.292 -2.788 19.889 1.00 69.25 97 VAL A C 1
ATOM 698 O O . VAL A 1 97 ? -17.174 -1.782 19.188 1.00 69.25 97 VAL A O 1
ATOM 701 N N . LEU A 1 98 ? -16.682 -3.939 19.595 1.00 69.19 98 LEU A N 1
ATOM 702 C CA . LEU A 1 98 ? -15.801 -4.087 18.440 1.00 69.19 98 LEU A CA 1
ATOM 703 C C . LEU A 1 98 ? -16.547 -3.858 17.118 1.00 69.19 98 LEU A C 1
AT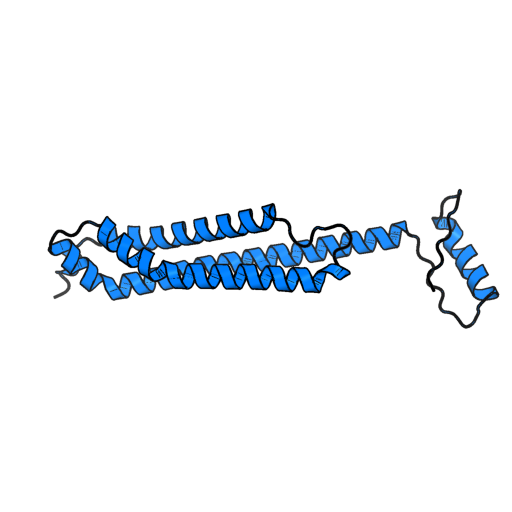OM 705 O O . LEU A 1 98 ? -16.032 -3.168 16.242 1.00 69.19 98 LEU A O 1
ATOM 709 N N . SER A 1 99 ? -17.771 -4.376 16.991 1.00 73.69 99 SER A N 1
ATOM 710 C CA . SER A 1 99 ? -18.633 -4.181 15.819 1.00 73.69 99 SER A CA 1
ATOM 711 C C . SER A 1 99 ? -18.928 -2.701 15.559 1.00 73.69 99 SER A C 1
ATOM 713 O O . SER A 1 99 ? -18.770 -2.222 14.434 1.00 73.69 99 SER A O 1
ATOM 715 N N . VAL A 1 100 ? -19.277 -1.942 16.603 1.00 72.56 100 VAL A N 1
ATOM 716 C CA . VAL A 1 100 ? -19.551 -0.500 16.486 1.00 72.56 100 VAL A CA 1
ATOM 717 C C . VAL A 1 100 ? -18.310 0.264 16.023 1.00 72.56 100 VAL A C 1
ATOM 719 O O . VAL A 1 100 ? -18.400 1.095 15.117 1.00 72.56 100 VAL A O 1
ATOM 722 N N . VAL A 1 101 ? -17.146 -0.053 16.595 1.00 72.12 101 VAL A N 1
ATOM 723 C CA . VAL A 1 101 ? -15.869 0.572 16.227 1.00 72.12 101 VAL A CA 1
ATOM 724 C C . VAL A 1 101 ? -15.504 0.242 14.774 1.00 72.12 101 VAL A C 1
ATOM 726 O O . VAL A 1 101 ? -15.224 1.146 13.989 1.00 72.12 101 VAL A O 1
ATOM 729 N N . LEU A 1 102 ? -15.576 -1.031 14.373 1.00 74.44 102 LEU A N 1
ATOM 730 C CA . LEU A 1 102 ? -15.289 -1.462 12.999 1.00 74.44 102 LEU A CA 1
ATOM 731 C C . LEU A 1 102 ? -16.230 -0.812 11.979 1.00 74.44 102 LEU A C 1
ATOM 733 O O . LEU A 1 102 ? -15.785 -0.360 10.922 1.00 74.44 102 LEU A O 1
ATOM 737 N N . ARG A 1 103 ? -17.524 -0.709 12.298 1.00 78.81 103 ARG A N 1
ATOM 738 C CA . ARG A 1 103 ? -18.515 -0.086 11.414 1.00 78.81 103 ARG A CA 1
ATOM 739 C C . ARG A 1 103 ? -18.240 1.401 11.220 1.00 78.81 103 ARG A C 1
ATOM 741 O O . ARG A 1 103 ? -18.382 1.896 10.105 1.00 78.81 103 ARG A O 1
ATOM 748 N N . GLN A 1 104 ? -17.776 2.097 12.253 1.00 76.19 104 GLN A N 1
ATOM 749 C CA . GLN A 1 104 ? -17.402 3.506 12.148 1.00 76.19 104 GLN A CA 1
ATOM 750 C C . GLN A 1 104 ? -16.181 3.728 11.241 1.00 76.19 104 GLN A C 1
ATOM 752 O O . GLN A 1 104 ? -16.134 4.711 10.503 1.00 76.19 104 GLN A O 1
ATOM 757 N N . PHE A 1 105 ? -15.226 2.795 11.240 1.00 76.88 105 PHE A N 1
ATOM 758 C CA . PHE A 1 105 ? -14.042 2.867 10.378 1.00 76.88 105 PHE A CA 1
ATOM 759 C C . PHE A 1 105 ? -14.255 2.330 8.961 1.00 76.88 105 PHE A C 1
ATOM 761 O O . PHE A 1 105 ? -13.437 2.600 8.084 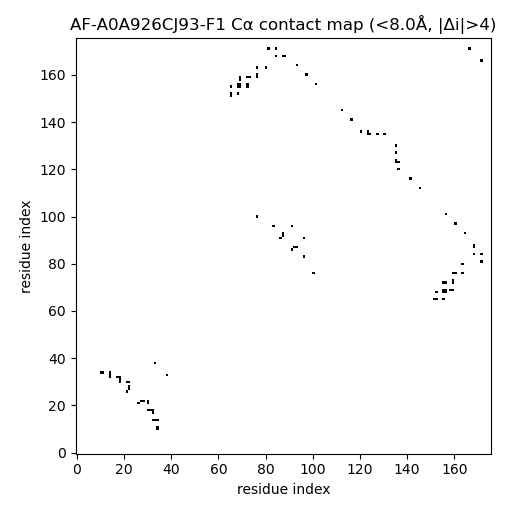1.00 76.88 105 PHE A O 1
ATOM 768 N N . SER A 1 106 ? -15.357 1.626 8.699 1.00 82.31 106 SER A N 1
ATOM 769 C CA . SER A 1 106 ? -15.636 1.058 7.376 1.00 82.31 106 SER A CA 1
ATOM 770 C C . SER A 1 106 ? -15.725 2.119 6.270 1.00 82.31 106 SER A C 1
ATOM 772 O O . SER A 1 106 ? -15.108 1.957 5.221 1.00 82.31 106 SER A O 1
ATOM 774 N N . ILE A 1 107 ? -16.414 3.238 6.518 1.00 87.62 107 ILE A N 1
ATOM 775 C CA . ILE A 1 107 ? -16.613 4.315 5.534 1.00 87.62 107 ILE A CA 1
ATOM 776 C C . ILE A 1 107 ? -15.281 4.943 5.086 1.00 87.62 107 ILE A C 1
ATOM 778 O O . ILE A 1 107 ? -15.013 4.931 3.884 1.00 87.62 107 ILE A O 1
ATOM 782 N N . PRO A 1 108 ? -14.420 5.466 5.985 1.00 86.62 108 PRO A N 1
ATOM 783 C CA . PRO A 1 108 ? -13.157 6.071 5.566 1.00 86.62 108 PRO A CA 1
ATOM 784 C C . PRO A 1 108 ? -12.202 5.059 4.920 1.00 86.62 108 PRO A C 1
ATOM 786 O O . PRO A 1 108 ? -11.491 5.419 3.985 1.00 86.62 108 PRO A O 1
ATOM 789 N N . VAL A 1 109 ? -12.214 3.794 5.357 1.00 87.44 109 VAL A N 1
ATOM 790 C CA . VAL A 1 109 ? -11.408 2.726 4.742 1.00 87.44 109 VAL A CA 1
ATOM 791 C C . VAL A 1 109 ? -11.864 2.447 3.311 1.00 87.44 109 VAL A C 1
ATOM 793 O O . VAL A 1 109 ? -11.030 2.397 2.409 1.00 87.44 109 VAL A O 1
ATOM 796 N N . ILE A 1 110 ? -13.172 2.304 3.082 1.00 89.94 110 ILE A N 1
ATOM 797 C CA . ILE A 1 110 ? -13.731 2.067 1.743 1.00 89.94 110 ILE A CA 1
ATOM 798 C C . ILE A 1 110 ? -13.477 3.274 0.839 1.00 89.94 110 ILE A C 1
ATOM 800 O O . ILE A 1 110 ? -13.035 3.103 -0.295 1.00 89.94 110 ILE A O 1
ATOM 8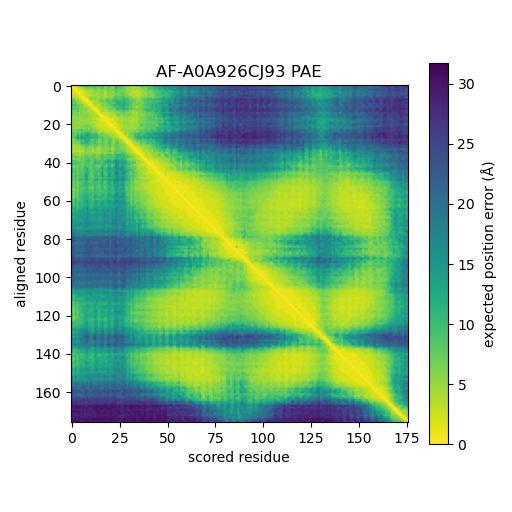04 N N . ALA A 1 111 ? -13.701 4.492 1.337 1.00 92.25 111 ALA A N 1
ATOM 805 C CA . ALA A 1 111 ? -13.433 5.711 0.582 1.00 92.25 111 ALA A CA 1
ATOM 806 C C . ALA A 1 111 ? -11.951 5.814 0.191 1.00 92.25 111 ALA A C 1
ATOM 808 O O . ALA A 1 111 ? -11.638 6.040 -0.976 1.00 92.25 111 ALA A O 1
ATOM 809 N N . GLY A 1 112 ? -11.038 5.573 1.137 1.00 90.50 112 GLY A N 1
ATOM 810 C CA . GLY A 1 112 ? -9.600 5.554 0.877 1.00 90.50 112 GLY A CA 1
ATOM 811 C C . GLY A 1 112 ? -9.199 4.484 -0.138 1.00 90.50 112 GLY A C 1
ATOM 812 O O . GLY A 1 112 ? -8.405 4.763 -1.034 1.00 90.50 112 GLY A O 1
ATOM 813 N N . LEU A 1 113 ? -9.791 3.288 -0.056 1.00 91.88 113 LEU A N 1
ATOM 814 C CA . LEU A 1 113 ? -9.551 2.203 -1.006 1.00 91.88 113 LEU A CA 1
ATOM 815 C C . LEU A 1 113 ? -10.007 2.574 -2.422 1.00 91.88 113 LEU A C 1
ATOM 817 O O . LEU A 1 113 ? -9.252 2.389 -3.372 1.00 91.88 113 LEU A O 1
ATOM 821 N N . LEU A 1 114 ? -11.213 3.130 -2.568 1.00 94.44 114 LEU A N 1
ATOM 822 C CA . LEU A 1 114 ? -11.750 3.556 -3.863 1.00 94.44 114 LEU A CA 1
ATOM 823 C C . LEU A 1 114 ? -10.909 4.674 -4.483 1.00 94.44 114 LEU A C 1
ATOM 825 O O . LEU A 1 114 ? -10.570 4.602 -5.664 1.00 94.44 114 LEU A O 1
ATOM 829 N N . VAL A 1 115 ? -10.526 5.674 -3.686 1.00 95.00 115 VAL A N 1
ATOM 830 C CA . VAL A 1 115 ? -9.657 6.769 -4.136 1.00 95.00 115 VAL A CA 1
ATOM 831 C C . VAL A 1 115 ? -8.276 6.241 -4.521 1.00 95.00 115 VAL A C 1
ATOM 833 O O . VAL A 1 115 ? -7.753 6.616 -5.567 1.00 95.00 115 VAL A O 1
ATOM 836 N N . GLY A 1 116 ? -7.698 5.337 -3.728 1.00 91.62 116 GLY A N 1
ATOM 837 C CA . GLY A 1 116 ? -6.398 4.730 -4.009 1.00 91.62 116 GLY A CA 1
ATOM 838 C C . GLY A 1 116 ? -6.397 3.907 -5.297 1.00 91.62 116 GLY A C 1
ATOM 839 O O . GLY A 1 116 ? -5.534 4.103 -6.150 1.00 91.62 116 GLY A O 1
ATOM 840 N N . VAL A 1 117 ? -7.394 3.035 -5.476 1.00 92.00 117 VAL A N 1
ATOM 841 C CA . VAL A 1 117 ? -7.545 2.214 -6.688 1.00 92.00 117 VAL A CA 1
ATOM 842 C C . VAL A 1 117 ? -7.812 3.090 -7.913 1.00 92.00 117 VAL A C 1
ATOM 844 O O . VAL A 1 117 ? -7.156 2.916 -8.938 1.00 92.00 117 VAL A O 1
ATOM 847 N N . GLY A 1 118 ? -8.720 4.067 -7.812 1.00 93.12 118 GLY A N 1
ATOM 848 C CA . GLY A 1 118 ? -9.018 4.998 -8.905 1.00 93.12 118 GLY A CA 1
ATOM 849 C C . GLY A 1 118 ? -7.824 5.882 -9.280 1.00 93.12 118 GLY A C 1
ATOM 850 O O . GLY A 1 118 ? -7.551 6.091 -10.465 1.00 93.12 118 GLY A O 1
ATOM 851 N N . GLY A 1 119 ? -7.066 6.347 -8.285 1.00 92.06 119 GLY A N 1
ATOM 852 C CA . GLY A 1 119 ? -5.833 7.105 -8.483 1.00 92.06 119 GLY A CA 1
ATOM 853 C C . GLY A 1 119 ? -4.748 6.271 -9.161 1.00 92.06 119 GLY A C 1
ATOM 854 O O . GLY A 1 119 ? -4.167 6.714 -10.151 1.00 92.06 119 GLY A O 1
ATOM 855 N N . ALA A 1 120 ? -4.526 5.039 -8.695 1.00 89.12 120 ALA A N 1
ATOM 856 C CA . ALA A 1 120 ? -3.573 4.110 -9.299 1.00 89.12 120 ALA A CA 1
ATOM 857 C C . ALA A 1 120 ? -3.936 3.777 -10.756 1.00 89.12 120 ALA A C 1
ATOM 859 O O . ALA A 1 120 ? -3.066 3.810 -11.629 1.00 89.12 120 ALA A O 1
ATOM 860 N N . ALA A 1 121 ? -5.221 3.539 -11.040 1.00 88.69 121 ALA A N 1
ATOM 861 C CA . ALA A 1 121 ? -5.717 3.278 -12.390 1.00 88.69 121 ALA A CA 1
ATOM 862 C C . ALA A 1 121 ? -5.470 4.469 -13.326 1.00 88.69 121 ALA A C 1
ATOM 864 O O . ALA A 1 121 ? -4.936 4.303 -14.425 1.00 88.69 121 ALA A O 1
ATOM 865 N N . SER A 1 122 ? -5.794 5.677 -12.859 1.00 89.12 122 SER A N 1
ATOM 866 C CA . SER A 1 122 ? -5.600 6.916 -13.618 1.00 89.12 122 SER A CA 1
ATOM 867 C C . SER A 1 122 ? -4.120 7.168 -13.917 1.00 89.12 122 SER A C 1
ATOM 869 O O . SER A 1 122 ? -3.754 7.495 -15.046 1.00 89.12 122 SER A O 1
ATOM 871 N N . LEU A 1 123 ? -3.248 6.961 -12.927 1.00 87.06 123 LEU A N 1
ATOM 872 C CA . LEU A 1 123 ? -1.809 7.168 -13.077 1.00 87.06 123 LEU A CA 1
ATOM 873 C C . LEU A 1 123 ? -1.174 6.122 -14.006 1.00 87.06 123 LEU A C 1
ATOM 875 O O . LEU A 1 123 ? -0.344 6.467 -14.846 1.00 87.06 123 LEU A O 1
ATOM 879 N N . SER A 1 124 ? -1.612 4.862 -13.913 1.00 84.00 124 SER A N 1
ATOM 880 C CA . SER A 1 124 ? -1.196 3.793 -14.830 1.00 84.00 124 SER A CA 1
ATOM 881 C C . SER A 1 124 ? -1.559 4.129 -16.280 1.00 84.00 124 SER A C 1
ATOM 883 O O . SER A 1 124 ? -0.737 3.995 -17.187 1.00 84.00 124 SER A O 1
ATOM 885 N N . GLN A 1 125 ? -2.763 4.664 -16.505 1.00 83.56 125 GLN A N 1
ATOM 886 C CA . GLN A 1 125 ? -3.209 5.075 -17.834 1.00 83.56 125 GLN A CA 1
ATOM 887 C C . GLN A 1 125 ? -2.354 6.209 -18.423 1.00 83.56 125 GLN A C 1
ATOM 889 O O . GLN A 1 125 ? -2.043 6.172 -19.615 1.00 83.56 125 GLN A O 1
ATOM 894 N N . LEU A 1 126 ? -1.928 7.178 -17.608 1.00 83.62 126 LEU A N 1
ATOM 895 C CA . LEU A 1 126 ? -1.027 8.257 -18.039 1.00 83.62 126 LEU A CA 1
ATOM 896 C C . LEU A 1 126 ? 0.370 7.740 -18.418 1.00 83.62 126 LEU A C 1
ATOM 898 O O . LEU A 1 126 ? 1.005 8.267 -19.331 1.00 83.62 126 LEU A O 1
ATOM 902 N N . LEU A 1 127 ? 0.839 6.684 -17.752 1.00 79.50 127 LEU A N 1
ATOM 903 C CA . LEU A 1 127 ? 2.164 6.097 -17.970 1.00 79.50 127 LEU A CA 1
ATOM 904 C C . LEU A 1 127 ? 2.20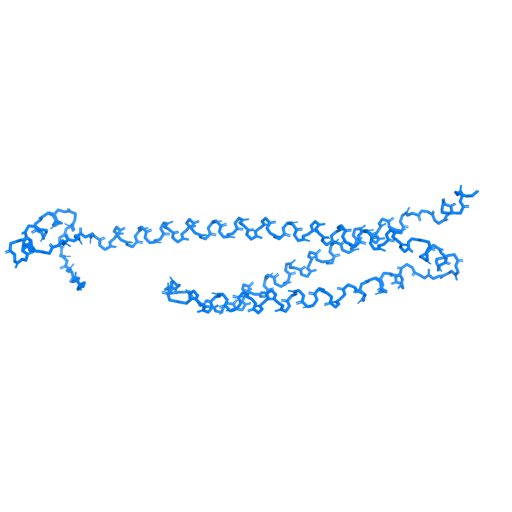5 5.056 -19.099 1.00 79.50 127 LEU A C 1
ATOM 906 O O . LEU A 1 127 ? 3.283 4.561 -19.437 1.00 79.50 127 LEU A O 1
ATOM 910 N N . ARG A 1 128 ? 1.069 4.763 -19.743 1.00 77.69 128 ARG A N 1
ATOM 911 C CA . ARG A 1 128 ? 0.940 3.745 -20.800 1.00 77.69 128 ARG A CA 1
ATOM 912 C C . ARG A 1 128 ? 1.966 3.871 -21.928 1.00 77.69 128 ARG A C 1
ATOM 914 O O . ARG A 1 128 ? 2.435 2.861 -22.439 1.00 77.69 128 ARG A O 1
ATOM 921 N N . GLY A 1 129 ? 2.331 5.095 -22.316 1.00 69.56 129 GLY A N 1
ATOM 922 C CA . GLY A 1 129 ? 3.322 5.339 -23.375 1.00 69.56 129 GLY A CA 1
ATOM 923 C C . GLY A 1 129 ? 4.768 4.987 -22.992 1.00 69.56 129 GLY A C 1
ATOM 924 O O . GLY A 1 129 ? 5.610 4.835 -23.873 1.00 69.56 129 GLY A O 1
ATOM 925 N N . GLN A 1 130 ? 5.055 4.849 -21.694 1.00 67.00 130 GLN A N 1
ATOM 926 C CA . GLN A 1 130 ? 6.377 4.506 -21.152 1.00 67.00 130 GLN A CA 1
ATOM 927 C C . GLN A 1 130 ? 6.511 3.002 -20.850 1.00 67.00 130 GLN A C 1
ATOM 929 O O . GLN A 1 130 ? 7.613 2.455 -20.876 1.00 67.00 130 GLN A O 1
ATOM 934 N N . LEU A 1 131 ? 5.390 2.321 -20.599 1.00 62.41 131 LEU A N 1
ATOM 935 C CA . LEU A 1 131 ? 5.304 0.899 -20.253 1.00 62.41 131 LEU A CA 1
ATOM 936 C C . LEU A 1 131 ? 5.197 0.029 -21.519 1.00 62.41 131 LEU A C 1
ATOM 938 O O . LEU A 1 131 ? 4.174 -0.595 -21.793 1.00 62.41 131 LEU A O 1
ATOM 942 N N . TYR A 1 132 ? 6.258 -0.024 -22.328 1.00 58.41 132 TYR A N 1
ATOM 943 C CA . TYR A 1 132 ? 6.308 -0.966 -23.453 1.00 58.41 132 TYR A CA 1
ATOM 944 C C . TYR A 1 132 ? 6.338 -2.415 -22.934 1.00 58.41 132 TYR A C 1
ATOM 946 O O . TYR A 1 132 ? 7.318 -2.837 -22.326 1.00 58.41 132 TYR A O 1
ATOM 954 N N . GLY A 1 133 ? 5.276 -3.182 -23.206 1.00 60.41 133 GLY A N 1
ATOM 955 C CA . GLY A 1 133 ? 5.202 -4.621 -22.914 1.00 60.41 133 GLY A CA 1
ATOM 956 C C . GLY A 1 133 ? 4.615 -5.010 -21.551 1.00 60.41 133 GLY A C 1
ATOM 957 O O . GLY A 1 133 ? 4.643 -6.190 -21.217 1.00 60.41 133 GLY A O 1
ATOM 958 N N . ILE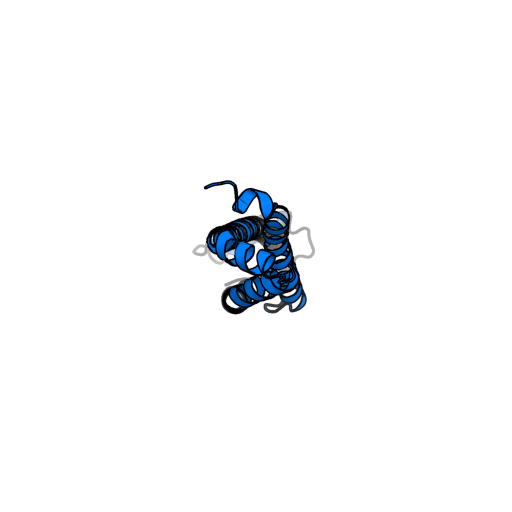 A 1 134 ? 4.067 -4.064 -20.778 1.00 63.94 134 ILE A N 1
ATOM 959 C CA . ILE A 1 134 ? 3.418 -4.336 -19.483 1.00 63.94 134 ILE A CA 1
ATOM 960 C C . ILE A 1 134 ? 1.940 -3.937 -19.580 1.00 63.94 134 ILE A C 1
ATOM 962 O O . ILE A 1 134 ? 1.614 -2.856 -20.071 1.00 63.94 134 ILE A O 1
ATOM 966 N N . SER A 1 135 ? 1.031 -4.817 -19.145 1.00 64.88 135 SER A N 1
ATOM 967 C CA . SER A 1 135 ? -0.402 -4.501 -19.114 1.00 64.88 135 SER A CA 1
ATOM 968 C C . SER A 1 135 ? -0.660 -3.371 -18.115 1.00 64.88 135 SER A C 1
ATOM 970 O O . SER A 1 135 ? -0.321 -3.494 -16.942 1.00 64.88 135 SER A O 1
ATOM 972 N N . ASN A 1 136 ? -1.290 -2.278 -18.561 1.00 63.84 136 ASN A N 1
ATOM 973 C CA . ASN A 1 136 ? -1.633 -1.133 -17.697 1.00 63.84 136 ASN A CA 1
ATOM 974 C C . ASN A 1 136 ? -2.616 -1.514 -16.579 1.00 63.84 136 ASN A C 1
ATOM 976 O O . ASN A 1 136 ? -2.711 -0.829 -15.560 1.00 63.84 136 ASN A O 1
ATOM 980 N N . PHE A 1 137 ? -3.361 -2.597 -16.789 1.00 71.62 137 PHE A N 1
ATOM 981 C CA . PHE A 1 137 ? -4.269 -3.168 -15.814 1.00 71.62 137 PHE A CA 1
ATOM 982 C C . PHE A 1 137 ? -3.890 -4.634 -15.626 1.00 71.62 137 PHE A C 1
ATOM 984 O O . PHE A 1 137 ? -4.200 -5.478 -16.466 1.00 71.62 137 PHE A O 1
ATOM 991 N N . ASP A 1 138 ? -3.167 -4.916 -14.547 1.00 81.75 138 ASP A N 1
ATOM 992 C CA . ASP A 1 138 ? -2.949 -6.275 -14.063 1.00 81.75 138 ASP A CA 1
ATOM 993 C C . ASP A 1 138 ? -3.872 -6.514 -12.858 1.00 81.75 138 ASP A C 1
ATOM 995 O O . ASP A 1 138 ? -3.572 -6.041 -11.754 1.00 81.75 138 ASP A O 1
ATOM 999 N N . PRO A 1 139 ? -5.004 -7.223 -13.043 1.00 85.38 139 PRO A N 1
ATOM 1000 C CA . PRO A 1 139 ? -5.950 -7.507 -11.968 1.00 85.38 139 PRO A CA 1
ATOM 1001 C C . PRO A 1 139 ? -5.287 -8.183 -10.769 1.00 85.38 139 PRO A C 1
ATOM 1003 O O . PRO A 1 139 ? -5.665 -7.917 -9.632 1.00 85.38 139 PRO A O 1
ATOM 1006 N N . THR A 1 140 ? -4.268 -9.008 -11.009 1.00 89.94 140 THR A N 1
ATOM 1007 C CA . THR A 1 140 ? -3.547 -9.748 -9.970 1.00 89.94 140 THR A CA 1
ATOM 1008 C C . THR A 1 140 ? -2.864 -8.794 -8.998 1.00 89.94 140 THR A C 1
ATOM 1010 O O . THR A 1 140 ? -3.021 -8.925 -7.785 1.00 89.94 140 THR A O 1
ATOM 1013 N N . THR A 1 141 ? -2.165 -7.786 -9.527 1.00 87.94 141 THR A N 1
ATOM 1014 C CA . THR A 1 141 ? -1.476 -6.770 -8.724 1.00 87.94 141 THR A CA 1
ATOM 1015 C C . THR A 1 141 ? -2.466 -5.922 -7.921 1.00 87.94 141 THR A C 1
ATOM 1017 O O . THR A 1 141 ? -2.252 -5.692 -6.730 1.00 87.94 141 THR A O 1
ATOM 1020 N N . TYR A 1 142 ? -3.586 -5.508 -8.525 1.00 89.31 142 TYR A N 1
ATOM 1021 C CA . TYR A 1 142 ? -4.624 -4.755 -7.810 1.00 89.31 142 TYR A CA 1
ATOM 1022 C C . TYR A 1 142 ? -5.272 -5.581 -6.696 1.00 89.31 142 TYR A C 1
ATOM 1024 O O . TYR A 1 142 ? -5.403 -5.096 -5.574 1.00 89.31 142 TYR A O 1
ATOM 1032 N N . ILE A 1 143 ? -5.638 -6.836 -6.972 1.00 92.81 143 ILE A N 1
ATOM 1033 C CA . ILE A 1 143 ? -6.237 -7.735 -5.978 1.00 92.81 143 ILE A CA 1
ATOM 1034 C C . ILE A 1 143 ? -5.260 -7.979 -4.824 1.00 92.81 143 ILE A C 1
ATOM 1036 O O . ILE A 1 143 ? -5.661 -7.887 -3.665 1.00 92.81 143 ILE A O 1
ATOM 1040 N N . ALA A 1 144 ? -3.981 -8.228 -5.119 1.00 92.19 144 ALA A N 1
ATOM 1041 C CA . ALA A 1 144 ? -2.955 -8.421 -4.098 1.00 92.19 144 ALA A CA 1
ATOM 1042 C C . ALA A 1 144 ? -2.779 -7.173 -3.217 1.00 92.19 144 ALA A C 1
ATOM 1044 O O . ALA A 1 144 ? -2.733 -7.291 -1.992 1.00 92.19 144 ALA A O 1
ATOM 1045 N N . ALA A 1 145 ? -2.745 -5.976 -3.813 1.00 90.62 145 ALA A N 1
ATOM 1046 C CA . ALA A 1 145 ? -2.637 -4.718 -3.076 1.00 90.62 145 ALA A CA 1
ATOM 1047 C C . ALA A 1 145 ? -3.867 -4.456 -2.188 1.00 90.62 145 ALA A C 1
ATOM 1049 O O . ALA A 1 145 ? -3.722 -4.096 -1.018 1.00 90.62 145 ALA A O 1
ATOM 1050 N N . ILE A 1 146 ? -5.076 -4.692 -2.711 1.00 92.44 146 ILE A N 1
ATOM 1051 C CA . ILE A 1 146 ? -6.330 -4.567 -1.955 1.00 92.44 146 ILE A CA 1
ATOM 1052 C C . ILE A 1 146 ? -6.347 -5.558 -0.786 1.00 92.44 146 ILE A C 1
ATOM 1054 O O . ILE A 1 146 ? -6.635 -5.169 0.345 1.00 92.44 146 ILE A O 1
ATOM 1058 N N . ALA A 1 147 ? -6.001 -6.825 -1.030 1.00 93.75 147 ALA A N 1
ATOM 1059 C CA . ALA A 1 147 ? -5.947 -7.852 0.006 1.00 93.75 147 ALA A CA 1
ATOM 1060 C C . ALA A 1 147 ? -4.935 -7.492 1.104 1.00 93.75 147 ALA A C 1
ATOM 1062 O O . ALA A 1 147 ? -5.261 -7.558 2.290 1.00 93.75 147 ALA A O 1
ATOM 1063 N N . LEU A 1 148 ? -3.738 -7.040 0.719 1.00 92.38 148 LEU A N 1
ATOM 1064 C CA . LEU A 1 148 ? -2.707 -6.591 1.652 1.00 92.38 148 LEU A CA 1
ATOM 1065 C C . LEU A 1 148 ? -3.191 -5.414 2.512 1.00 92.38 148 LEU A C 1
ATOM 1067 O O . LEU A 1 148 ? -2.983 -5.401 3.729 1.00 92.38 148 LEU A O 1
ATOM 1071 N N . PHE A 1 149 ? -3.873 -4.442 1.905 1.00 89.88 149 PHE A N 1
ATOM 1072 C CA . PHE A 1 149 ? -4.457 -3.309 2.619 1.00 89.88 149 PHE A CA 1
ATOM 1073 C C . PHE A 1 149 ? -5.553 -3.744 3.603 1.00 89.88 149 PHE A C 1
ATOM 1075 O O . PHE A 1 149 ? -5.530 -3.332 4.761 1.00 89.88 149 PHE A O 1
ATOM 1082 N N . ILE A 1 150 ? -6.462 -4.636 3.198 1.00 89.25 150 ILE A N 1
ATOM 1083 C CA . ILE A 1 150 ? -7.517 -5.167 4.076 1.00 89.25 150 ILE A CA 1
ATOM 1084 C C . ILE A 1 150 ? -6.913 -5.901 5.278 1.00 89.25 150 ILE A C 1
ATOM 1086 O O . ILE A 1 150 ? -7.299 -5.634 6.416 1.00 89.25 150 ILE A O 1
ATOM 1090 N N . VAL A 1 151 ? -5.929 -6.780 5.052 1.00 90.31 151 VAL A N 1
ATOM 1091 C CA . VAL A 1 151 ? -5.214 -7.478 6.136 1.00 90.31 151 VAL A CA 1
ATOM 1092 C C . VAL A 1 151 ? -4.593 -6.472 7.103 1.00 90.31 151 VAL A C 1
ATOM 1094 O O . VAL A 1 151 ? -4.715 -6.619 8.318 1.00 90.31 151 VAL A O 1
ATOM 1097 N N . THR A 1 152 ? -3.988 -5.411 6.574 1.00 87.38 152 THR A N 1
ATOM 1098 C CA . THR A 1 152 ? -3.386 -4.337 7.371 1.00 87.38 152 THR A CA 1
ATOM 1099 C C . THR A 1 152 ? -4.418 -3.636 8.256 1.00 87.38 152 THR A C 1
ATOM 1101 O O . THR A 1 152 ? -4.190 -3.480 9.455 1.00 87.38 152 THR A O 1
ATOM 1104 N N . VAL A 1 153 ? -5.568 -3.254 7.693 1.00 84.94 153 VAL A N 1
ATOM 1105 C CA . VAL A 1 153 ? -6.665 -2.608 8.432 1.00 84.94 153 VAL A CA 1
ATOM 1106 C C . VAL A 1 153 ? -7.183 -3.520 9.546 1.00 84.94 153 VAL A C 1
ATOM 1108 O O . VAL A 1 153 ? -7.356 -3.067 10.677 1.00 84.94 153 VAL A O 1
ATOM 1111 N N . ILE A 1 154 ? -7.385 -4.809 9.258 1.00 84.12 154 ILE A N 1
ATOM 1112 C CA . ILE A 1 154 ? -7.852 -5.792 10.246 1.00 84.12 154 ILE A CA 1
ATOM 1113 C C . ILE A 1 154 ? -6.840 -5.921 11.389 1.00 84.12 154 ILE A C 1
ATOM 1115 O O . ILE A 1 154 ? -7.212 -5.810 12.557 1.00 84.12 154 ILE A O 1
ATOM 1119 N N . LEU A 1 155 ? -5.554 -6.107 11.080 1.00 83.88 155 LEU A N 1
ATOM 1120 C CA . LEU A 1 155 ? -4.503 -6.223 12.095 1.00 83.88 155 LEU A CA 1
ATOM 1121 C C . LEU A 1 155 ? -4.388 -4.951 12.946 1.00 83.88 155 LEU A C 1
ATOM 1123 O O . LEU A 1 155 ? -4.279 -5.034 14.173 1.00 83.88 155 LEU A O 1
ATOM 1127 N N . ALA A 1 156 ? -4.472 -3.783 12.309 1.00 78.88 156 ALA A N 1
ATOM 1128 C CA . ALA A 1 156 ? -4.434 -2.495 12.983 1.00 78.88 156 ALA A CA 1
ATOM 1129 C C . ALA A 1 156 ? -5.657 -2.264 13.881 1.00 78.88 156 ALA A C 1
ATOM 1131 O O . ALA A 1 156 ? -5.511 -1.658 14.936 1.00 78.88 156 ALA A O 1
ATOM 1132 N N . ALA A 1 157 ? -6.839 -2.772 13.518 1.00 74.56 157 ALA A N 1
ATOM 1133 C CA . ALA A 1 157 ? -8.042 -2.684 14.344 1.00 74.56 157 ALA A CA 1
ATOM 1134 C C . ALA A 1 157 ? -8.030 -3.665 15.529 1.00 74.56 157 ALA A C 1
ATOM 1136 O O . ALA A 1 157 ? -8.508 -3.343 16.620 1.00 74.56 157 ALA A O 1
ATOM 1137 N N . LEU A 1 158 ? -7.444 -4.853 15.348 1.00 74.44 158 LEU A N 1
ATOM 1138 C CA . LEU A 1 158 ? -7.374 -5.878 16.390 1.00 74.44 158 LEU A CA 1
ATOM 1139 C C . LEU A 1 158 ? -6.415 -5.510 17.531 1.00 74.44 158 LEU A C 1
ATOM 1141 O O . LEU A 1 158 ? -6.677 -5.878 18.678 1.00 74.44 158 LEU A O 1
ATOM 1145 N N . LEU A 1 159 ? -5.322 -4.786 17.261 1.00 72.75 159 LEU A N 1
ATOM 1146 C CA . LEU A 1 159 ? -4.351 -4.400 18.296 1.00 72.75 159 LEU A CA 1
ATOM 1147 C C . LEU A 1 159 ? -4.971 -3.514 19.405 1.00 72.75 159 LEU A C 1
ATOM 1149 O O . LEU A 1 159 ? -4.882 -3.888 20.580 1.00 72.75 159 LEU A O 1
ATOM 1153 N N . PRO A 1 160 ? -5.610 -2.369 19.087 1.00 67.12 160 PRO A N 1
ATOM 1154 C CA . PRO A 1 160 ? -6.251 -1.499 20.070 1.00 67.12 160 PRO A CA 1
ATOM 1155 C C . PRO A 1 160 ? -7.467 -2.154 20.719 1.00 67.12 160 PRO A C 1
ATOM 1157 O O . PRO A 1 160 ? -7.655 -2.002 21.921 1.00 67.12 160 PRO A O 1
ATOM 1160 N N . ALA A 1 161 ? -8.245 -2.935 19.962 1.00 66.62 161 ALA A N 1
ATOM 1161 C CA . ALA A 1 161 ? -9.375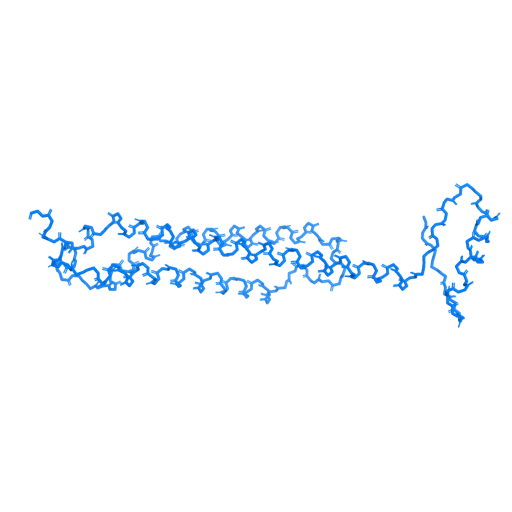 -3.688 20.501 1.00 66.62 161 ALA A CA 1
ATOM 1162 C C . ALA A 1 161 ? -8.932 -4.659 21.603 1.00 66.62 161 ALA A C 1
ATOM 1164 O O . ALA A 1 161 ? -9.481 -4.655 22.701 1.00 66.62 161 ALA A O 1
ATOM 1165 N N . ARG A 1 162 ? -7.869 -5.438 21.358 1.00 68.94 162 ARG A N 1
ATOM 1166 C CA . ARG A 1 162 ? -7.287 -6.324 22.378 1.00 68.94 162 ARG A CA 1
ATOM 1167 C C . ARG A 1 162 ? -6.746 -5.554 23.579 1.00 68.94 162 ARG A C 1
ATOM 1169 O O . ARG A 1 162 ? -6.860 -6.042 24.700 1.00 68.94 162 ARG A O 1
ATOM 1176 N N . ARG A 1 163 ? -6.158 -4.371 23.366 1.00 65.44 163 ARG A N 1
ATOM 1177 C CA . ARG A 1 163 ? -5.719 -3.500 24.468 1.00 65.44 163 ARG A CA 1
ATOM 1178 C C . ARG A 1 163 ? -6.903 -3.016 25.305 1.00 65.44 163 ARG A C 1
ATOM 1180 O O . ARG A 1 163 ? -6.821 -3.132 26.518 1.00 65.44 163 ARG A O 1
ATOM 1187 N N . ALA A 1 164 ? -7.995 -2.565 24.690 1.00 63.16 164 ALA A N 1
ATOM 1188 C CA . ALA A 1 164 ? -9.197 -2.116 25.396 1.00 63.16 164 ALA A CA 1
ATOM 1189 C C . ALA A 1 164 ? -9.848 -3.231 26.226 1.00 63.16 164 ALA A C 1
ATOM 1191 O O . ALA A 1 164 ? -10.269 -2.987 27.348 1.00 63.16 164 ALA A O 1
ATOM 1192 N N . LEU A 1 165 ? -9.853 -4.467 25.719 1.00 63.00 165 LEU A N 1
ATOM 1193 C CA . LEU A 1 165 ? -10.379 -5.632 26.442 1.00 63.00 165 LEU A CA 1
ATOM 1194 C C . LEU A 1 165 ? -9.492 -6.099 27.603 1.00 63.00 165 LEU A C 1
ATOM 1196 O O . LEU A 1 165 ? -9.967 -6.795 28.492 1.00 63.00 165 LEU A O 1
ATOM 1200 N N . ARG A 1 166 ? -8.206 -5.731 27.599 1.00 61.53 166 ARG A N 1
ATOM 1201 C CA . ARG A 1 166 ? -7.280 -5.974 28.716 1.00 61.53 166 ARG A CA 1
ATOM 1202 C C . ARG A 1 166 ? -7.293 -4.863 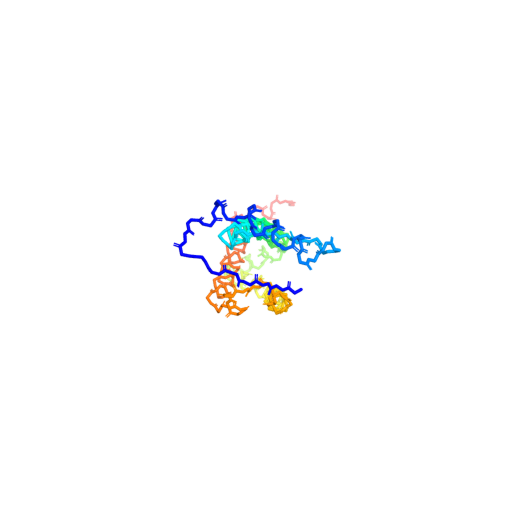29.764 1.00 61.53 166 ARG A C 1
ATOM 1204 O O . ARG A 1 166 ? -6.662 -5.032 30.806 1.00 61.53 166 ARG A O 1
ATOM 1211 N N . ILE A 1 167 ? -7.954 -3.733 29.502 1.00 54.69 167 ILE A N 1
ATOM 1212 C CA . ILE A 1 167 ? -8.161 -2.707 30.524 1.00 54.69 167 ILE A CA 1
ATOM 1213 C C . ILE A 1 167 ? -9.237 -3.247 31.460 1.00 54.69 167 ILE A C 1
ATOM 1215 O O . ILE A 1 167 ? -10.413 -3.294 31.119 1.00 54.69 167 ILE A O 1
ATOM 1219 N N . ASP A 1 168 ? -8.785 -3.706 32.621 1.00 44.84 168 ASP A N 1
ATOM 1220 C CA . ASP A 1 168 ? -9.617 -4.246 33.685 1.00 44.84 168 ASP A CA 1
ATOM 1221 C C . ASP A 1 168 ? -10.696 -3.211 34.073 1.00 44.84 168 ASP A C 1
ATOM 1223 O O . ASP A 1 168 ? -10.340 -2.123 34.550 1.00 44.84 168 ASP A O 1
ATOM 1227 N N . PRO A 1 169 ? -11.998 -3.480 33.851 1.00 52.53 169 PRO A N 1
ATOM 1228 C CA . PRO A 1 169 ? -13.071 -2.516 34.114 1.00 52.53 169 PRO A CA 1
ATOM 1229 C C . PRO A 1 169 ? -13.101 -2.064 35.582 1.00 52.53 169 PRO A C 1
ATOM 1231 O O . PRO A 1 169 ? -13.511 -0.942 35.875 1.00 52.53 169 PRO A O 1
ATOM 1234 N N . LEU A 1 170 ? -12.559 -2.874 36.499 1.00 48.50 170 LEU A N 1
ATOM 1235 C CA . LEU A 1 170 ? -12.407 -2.533 37.916 1.00 48.50 170 LEU A CA 1
ATOM 1236 C C . LEU A 1 170 ? -11.349 -1.446 38.184 1.00 48.50 170 LEU A C 1
ATOM 1238 O O . LEU A 1 170 ? -11.446 -0.741 39.186 1.00 48.50 170 LEU A O 1
ATOM 1242 N N . ARG A 1 171 ? -10.360 -1.246 37.297 1.00 50.78 171 ARG A N 1
ATOM 1243 C CA . ARG A 1 171 ? -9.416 -0.112 37.393 1.00 50.78 171 ARG A CA 1
ATOM 1244 C C . ARG A 1 171 ? -10.012 1.199 36.885 1.00 50.78 171 ARG A C 1
ATOM 1246 O O . ARG A 1 171 ? -9.589 2.253 37.345 1.00 50.78 171 ARG A O 1
ATOM 1253 N N . ALA A 1 172 ? -10.991 1.147 35.980 1.00 45.47 172 ALA A N 1
ATOM 1254 C CA . ALA A 1 172 ? -11.657 2.341 35.462 1.00 45.47 172 ALA A CA 1
ATOM 1255 C C . ALA A 1 172 ? -12.571 3.016 36.504 1.00 45.47 172 ALA A C 1
ATOM 1257 O O . ALA A 1 172 ? -12.772 4.223 36.425 1.00 45.47 172 ALA A O 1
ATOM 1258 N N . LEU A 1 173 ? -13.068 2.263 37.496 1.00 50.09 173 LEU A N 1
ATOM 1259 C CA . LEU A 1 173 ? -13.869 2.795 38.609 1.00 50.09 173 LEU A CA 1
ATOM 1260 C C . LEU A 1 173 ? -13.044 3.315 39.798 1.00 50.09 173 LEU A C 1
ATOM 1262 O O . LEU A 1 173 ? -13.606 3.942 40.683 1.00 50.09 173 LEU A O 1
ATOM 1266 N N . ARG A 1 174 ? -11.734 3.041 39.856 1.00 49.75 174 ARG A N 1
ATOM 1267 C CA . ARG A 1 174 ? -10.884 3.335 41.028 1.00 49.75 174 ARG A CA 1
ATOM 1268 C C . ARG A 1 174 ? -10.025 4.599 40.865 1.00 49.75 174 ARG A C 1
ATOM 1270 O O . ARG A 1 174 ? -9.063 4.785 41.603 1.00 49.75 174 ARG A O 1
ATOM 1277 N N . TYR A 1 175 ? -10.343 5.420 39.865 1.00 45.12 175 TYR A N 1
ATOM 1278 C CA . TYR A 1 175 ? -9.741 6.741 39.646 1.00 45.12 175 TYR A CA 1
ATOM 1279 C C . TYR A 1 175 ? -10.642 7.901 40.107 1.00 45.12 175 TYR A C 1
ATOM 1281 O O . TYR A 1 175 ? -10.390 9.045 39.734 1.00 45.12 175 TYR A O 1
ATOM 1289 N N . GLU A 1 176 ? -11.634 7.614 40.950 1.00 43.81 176 GLU A N 1
ATOM 1290 C CA . GLU A 1 176 ? -12.283 8.590 41.837 1.00 43.81 176 GLU A CA 1
ATOM 1291 C C . GLU A 1 176 ? -12.089 8.163 43.295 1.00 43.81 176 GLU A C 1
ATOM 1293 O O . GLU A 1 176 ? -12.142 6.937 43.560 1.00 43.81 176 GLU A O 1
#

Mean predicted aligned error: 11.9 Å

Solvent-accessible surface area (backbone atoms only — not comparable to full-atom values): 10331 Å² total; per-residue (Å²): 139,89,83,89,84,90,71,98,59,76,64,82,76,42,46,65,58,51,48,51,56,46,42,73,78,38,72,92,53,90,74,82,77,70,57,68,68,60,56,51,48,52,52,49,54,52,51,52,52,50,52,51,53,53,51,52,51,50,50,53,52,50,52,51,49,49,54,49,49,31,49,54,49,38,50,56,52,60,76,39,45,66,63,51,48,52,42,44,74,75,66,50,57,76,64,60,57,49,49,54,54,52,58,67,50,44,58,64,52,51,51,50,49,52,51,50,52,53,49,50,52,53,52,32,60,72,44,46,89,75,44,82,93,55,72,72,75,50,67,68,61,54,51,50,52,51,51,53,49,52,53,48,53,52,54,34,51,50,55,45,52,54,50,58,74,66,54,56,66,75,62,72,66,64,81,112

Nearest PDB structures (foldseek):
  8igq-assembly1_C  TM=4.360E-01  e=8.538E-01  Mycobacterium tuberculosis
  3lhp-assembly2_T  TM=4.225E-01  e=8.719E+00  synthetic construct
  5oxf-assembly1_A  TM=2.162E-01  e=7.325E+00  Campylobacter jejuni

Secondary structure (DSSP, 8-state):
-------SS-GGGTHHHHHHHHHHH-TTS------HHHHHHHHHHHHHHHHHHHHHHHHHHHHHHHHHHHHHHHHHHHHHHHHHHHHHHTT--HHHHHHHHHHHHHHHHHHHHHHHHHHHHHHHHHHTTT-TTS-S--HHHHHHHHHHHHHHHHHHHHHHHHHHHHS-HHHHTS--